Protein AF-A0A485BHZ1-F1 (afdb_monomer_lite)

Structure (mmCIF, N/CA/C/O backbone):
data_AF-A0A485BHZ1-F1
#
_entry.id   AF-A0A485BHZ1-F1
#
loop_
_atom_site.group_PDB
_atom_site.id
_atom_site.type_symbol
_atom_site.label_atom_id
_atom_site.label_alt_id
_atom_site.label_comp_id
_atom_site.label_asym_id
_atom_site.label_entity_id
_atom_site.label_seq_id
_atom_site.pdbx_PDB_ins_code
_atom_site.Cartn_x
_atom_site.Cartn_y
_atom_site.Cartn_z
_atom_site.occupancy
_atom_site.B_iso_or_equiv
_atom_site.auth_seq_id
_atom_site.auth_comp_id
_atom_site.auth_asym_id
_atom_site.auth_atom_id
_atom_site.pdbx_PDB_model_num
ATOM 1 N N . MET A 1 1 ? 16.372 3.987 -5.945 1.00 48.44 1 MET A N 1
ATOM 2 C CA . MET A 1 1 ? 16.501 2.538 -5.656 1.00 48.44 1 MET A CA 1
ATOM 3 C C . MET A 1 1 ? 15.480 2.039 -4.610 1.00 48.44 1 MET A C 1
ATOM 5 O O . MET A 1 1 ? 15.841 1.221 -3.777 1.00 48.44 1 MET A O 1
ATOM 9 N N . ALA A 1 2 ? 14.220 2.505 -4.603 1.00 48.28 2 ALA A N 1
ATOM 10 C CA . ALA A 1 2 ? 13.218 2.074 -3.603 1.00 48.28 2 ALA A CA 1
ATOM 11 C C . ALA A 1 2 ? 12.149 1.132 -4.188 1.00 48.28 2 ALA A C 1
ATOM 13 O O . ALA A 1 2 ? 11.785 0.158 -3.540 1.00 48.28 2 ALA A O 1
ATOM 14 N N . TYR A 1 3 ? 11.729 1.351 -5.440 1.00 51.12 3 TYR A N 1
ATOM 15 C CA . TYR A 1 3 ? 10.762 0.485 -6.126 1.00 51.12 3 TYR A CA 1
ATOM 16 C C . TYR A 1 3 ? 11.258 -0.962 -6.259 1.00 51.12 3 TYR A C 1
ATOM 18 O O . TYR A 1 3 ? 10.544 -1.879 -5.884 1.00 51.12 3 TYR A O 1
ATOM 26 N N . LEU A 1 4 ? 12.519 -1.166 -6.660 1.00 53.94 4 LEU A N 1
ATOM 27 C CA . LEU A 1 4 ? 13.121 -2.501 -6.793 1.00 53.94 4 LEU A CA 1
ATOM 28 C C . LEU A 1 4 ? 13.197 -3.299 -5.480 1.00 53.94 4 LEU A C 1
ATOM 30 O O . LEU A 1 4 ? 13.185 -4.518 -5.541 1.00 53.94 4 LEU A O 1
ATOM 34 N N . ARG A 1 5 ? 13.244 -2.653 -4.304 1.00 53.06 5 ARG A N 1
ATOM 35 C CA . ARG A 1 5 ? 13.330 -3.378 -3.021 1.00 53.06 5 ARG A CA 1
ATOM 36 C C . ARG A 1 5 ? 11.993 -3.967 -2.577 1.00 53.06 5 ARG A C 1
ATOM 38 O O . ARG A 1 5 ? 11.978 -5.091 -2.088 1.00 53.06 5 ARG A O 1
ATOM 45 N N . VAL A 1 6 ? 10.884 -3.259 -2.804 1.00 53.16 6 VAL A N 1
ATOM 46 C CA . VAL A 1 6 ? 9.547 -3.833 -2.558 1.00 53.16 6 VAL A CA 1
ATOM 47 C C . VAL A 1 6 ? 9.213 -4.910 -3.589 1.00 53.16 6 VAL A C 1
ATOM 49 O O . VAL A 1 6 ? 8.536 -5.876 -3.260 1.00 53.16 6 VAL A O 1
ATOM 52 N N . LEU A 1 7 ? 9.754 -4.814 -4.812 1.00 56.50 7 LEU A N 1
ATOM 53 C CA . LEU A 1 7 ? 9.666 -5.911 -5.783 1.00 56.50 7 LEU A CA 1
ATOM 54 C C . LEU A 1 7 ? 10.370 -7.189 -5.285 1.00 56.50 7 LEU A C 1
ATOM 56 O O . LEU A 1 7 ? 9.938 -8.275 -5.644 1.00 56.50 7 LEU A O 1
ATOM 60 N N . THR A 1 8 ? 11.414 -7.078 -4.452 1.00 57.91 8 THR A N 1
ATOM 61 C CA . THR A 1 8 ? 12.193 -8.234 -3.967 1.00 57.91 8 THR A CA 1
ATOM 62 C C . THR A 1 8 ? 11.773 -8.782 -2.600 1.00 57.91 8 THR A C 1
ATOM 64 O O . THR A 1 8 ? 12.087 -9.932 -2.314 1.00 57.91 8 THR A O 1
ATOM 67 N N . ASN A 1 9 ? 11.110 -7.992 -1.744 1.00 68.94 9 ASN A N 1
ATOM 68 C CA . ASN A 1 9 ? 10.617 -8.457 -0.443 1.00 68.94 9 ASN A CA 1
ATOM 69 C C . ASN A 1 9 ? 9.253 -7.818 -0.095 1.00 68.94 9 ASN A C 1
ATOM 71 O O . ASN A 1 9 ? 9.226 -6.726 0.480 1.00 68.94 9 ASN A O 1
ATOM 75 N N . PRO A 1 10 ? 8.125 -8.467 -0.439 1.00 67.50 10 PRO A N 1
ATOM 76 C CA . PRO A 1 10 ? 6.782 -7.969 -0.132 1.00 67.50 10 PRO A CA 1
ATOM 77 C C . PRO A 1 10 ? 6.451 -7.948 1.371 1.00 67.50 10 PRO A C 1
ATOM 79 O O . PRO A 1 10 ? 5.468 -7.315 1.753 1.00 67.50 10 PRO A O 1
ATOM 82 N N . ASP A 1 11 ? 7.277 -8.573 2.218 1.00 74.19 11 ASP A N 1
ATOM 83 C CA . ASP A 1 11 ? 7.118 -8.572 3.678 1.00 74.19 11 ASP A CA 1
ATOM 84 C C . ASP A 1 11 ? 7.866 -7.424 4.379 1.00 74.19 11 ASP A C 1
ATOM 86 O O . ASP A 1 11 ? 7.787 -7.274 5.597 1.00 74.19 11 ASP A O 1
ATOM 90 N N . ASP A 1 12 ? 8.584 -6.577 3.630 1.00 80.75 12 ASP A N 1
ATOM 91 C CA . ASP A 1 12 ? 9.245 -5.391 4.181 1.00 80.75 12 ASP A CA 1
ATOM 92 C C . ASP A 1 12 ? 8.284 -4.191 4.253 1.00 80.75 12 ASP A C 1
ATOM 94 O O . ASP A 1 12 ? 8.223 -3.334 3.360 1.00 80.75 12 ASP A O 1
ATOM 98 N N . ASP A 1 13 ? 7.569 -4.094 5.373 1.00 83.12 13 ASP A N 1
ATOM 99 C CA . ASP A 1 13 ? 6.661 -2.983 5.675 1.00 83.12 13 ASP A CA 1
ATOM 100 C C . ASP A 1 13 ? 7.362 -1.611 5.638 1.00 83.12 13 ASP A C 1
ATOM 102 O O . ASP A 1 13 ? 6.769 -0.607 5.232 1.00 83.12 13 ASP A O 1
ATOM 106 N N . SER A 1 14 ? 8.648 -1.542 6.000 1.00 82.25 14 SER A N 1
ATOM 107 C CA . SER A 1 14 ? 9.413 -0.288 5.997 1.00 82.25 14 SER A CA 1
ATOM 108 C C . SER A 1 14 ? 9.674 0.217 4.576 1.00 82.25 14 SER A C 1
ATOM 110 O O . SER A 1 14 ? 9.631 1.424 4.306 1.00 82.25 14 SER A O 1
ATOM 112 N N . ALA A 1 15 ? 9.911 -0.706 3.644 1.00 81.94 15 ALA A N 1
ATOM 113 C CA . ALA A 1 15 ? 10.052 -0.395 2.234 1.00 81.94 15 ALA A CA 1
ATOM 114 C C . ALA A 1 15 ? 8.696 -0.014 1.624 1.00 81.94 15 ALA A C 1
ATOM 116 O O . ALA A 1 15 ? 8.630 0.974 0.884 1.00 81.94 15 ALA A O 1
ATOM 117 N N . PHE A 1 16 ? 7.617 -0.713 1.997 1.00 85.31 16 PHE A N 1
ATOM 118 C CA . PHE A 1 16 ? 6.254 -0.389 1.570 1.00 85.31 16 PHE A CA 1
ATOM 119 C C . PHE A 1 16 ? 5.8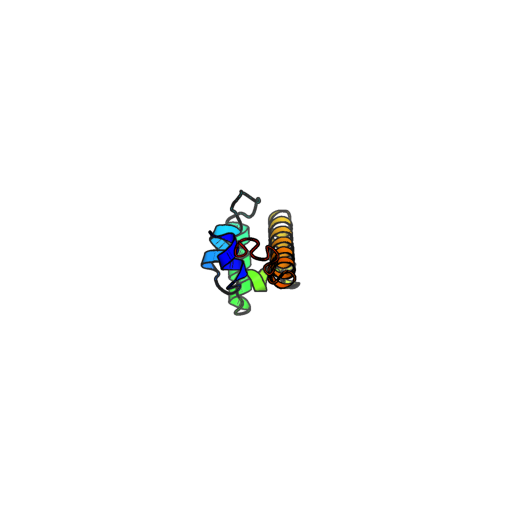55 1.043 1.961 1.00 85.31 16 PHE A C 1
ATOM 121 O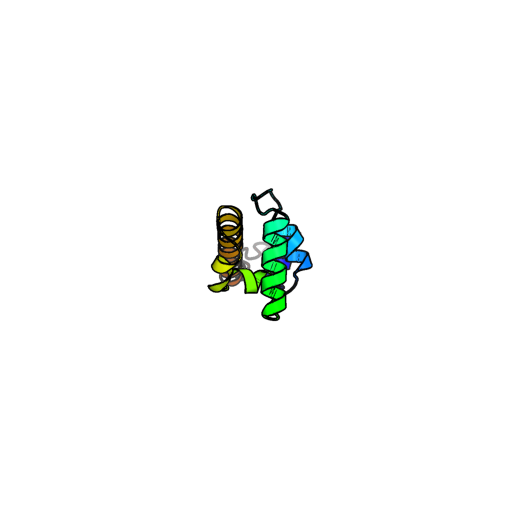 O . PHE A 1 16 ? 5.471 1.837 1.098 1.00 85.31 16 PHE A O 1
ATOM 128 N N . LEU A 1 17 ? 6.054 1.427 3.228 1.00 84.75 17 LEU A N 1
ATOM 129 C CA . LEU A 1 17 ? 5.738 2.770 3.735 1.00 84.75 17 LEU A CA 1
ATOM 130 C C . LEU A 1 17 ? 6.509 3.894 3.022 1.00 84.75 17 LEU A C 1
ATOM 132 O O . LEU A 1 17 ? 6.005 5.011 2.901 1.00 84.75 17 LEU A O 1
ATOM 136 N N . ARG A 1 18 ? 7.714 3.618 2.510 1.00 83.62 18 ARG A N 1
ATOM 137 C CA . ARG A 1 18 ? 8.498 4.604 1.745 1.00 83.62 18 ARG A CA 1
ATOM 138 C C . ARG A 1 18 ? 7.955 4.831 0.337 1.00 83.62 18 ARG A C 1
ATOM 140 O O . ARG A 1 18 ? 8.004 5.959 -0.159 1.00 83.62 18 ARG A O 1
ATOM 147 N N . ILE A 1 19 ? 7.476 3.779 -0.326 1.00 83.62 19 ILE A N 1
ATOM 148 C CA . ILE A 1 19 ? 7.045 3.867 -1.728 1.00 83.62 19 ILE A CA 1
ATOM 149 C C . ILE A 1 19 ? 5.568 4.225 -1.882 1.00 83.62 19 ILE A C 1
ATOM 151 O O . ILE A 1 19 ? 5.210 4.885 -2.858 1.00 83.62 19 ILE A O 1
ATOM 155 N N . VAL A 1 20 ? 4.725 3.841 -0.917 1.00 83.88 20 VAL A N 1
ATOM 156 C CA . VAL A 1 20 ? 3.263 3.958 -1.014 1.00 83.88 20 VAL A CA 1
ATOM 157 C C . VAL A 1 20 ? 2.815 5.398 -1.270 1.00 83.88 20 VAL A C 1
ATOM 159 O O . VAL A 1 20 ? 1.952 5.636 -2.110 1.00 83.88 20 VAL A O 1
ATOM 162 N N . ASN A 1 21 ? 3.480 6.385 -0.665 1.00 81.50 21 ASN A N 1
ATOM 163 C CA . ASN A 1 21 ? 3.139 7.801 -0.830 1.00 81.50 21 ASN A CA 1
ATOM 164 C C . ASN A 1 21 ? 4.177 8.620 -1.622 1.00 81.50 21 ASN A C 1
ATOM 166 O O . ASN A 1 21 ? 4.188 9.849 -1.538 1.00 81.50 21 ASN A O 1
ATOM 170 N N . THR A 1 22 ? 5.055 7.961 -2.385 1.00 78.81 22 THR A N 1
ATOM 171 C CA . THR A 1 22 ? 6.081 8.644 -3.190 1.00 78.81 22 THR A CA 1
ATOM 172 C C . THR A 1 22 ? 5.963 8.241 -4.661 1.00 78.81 22 THR A C 1
ATOM 174 O O . THR A 1 22 ? 6.278 7.091 -4.967 1.00 78.81 22 THR A O 1
ATOM 177 N N . PRO A 1 23 ? 5.555 9.127 -5.596 1.00 75.25 23 PRO A N 1
ATOM 178 C CA . PRO A 1 23 ? 4.996 10.473 -5.392 1.00 75.25 23 PRO A CA 1
ATOM 179 C C . PRO A 1 23 ? 3.674 10.470 -4.603 1.00 75.25 23 PRO A C 1
ATOM 181 O O . PRO A 1 23 ? 3.089 9.414 -4.382 1.00 75.25 23 PRO A O 1
ATOM 184 N N . LYS A 1 24 ? 3.221 11.656 -4.172 1.00 78.62 24 LYS A N 1
ATOM 185 C CA . LYS A 1 24 ? 2.034 11.844 -3.318 1.00 78.62 24 LYS A CA 1
ATOM 186 C C . LYS A 1 24 ? 0.798 11.211 -3.978 1.00 78.62 24 LYS A C 1
ATOM 188 O O . LYS A 1 24 ? 0.431 11.619 -5.076 1.00 78.62 24 LYS A O 1
ATOM 193 N N . ARG A 1 25 ? 0.166 10.232 -3.321 1.00 79.38 25 ARG A N 1
ATOM 194 C CA . ARG A 1 25 ? -0.941 9.417 -3.883 1.00 79.38 25 ARG A CA 1
ATOM 195 C C . ARG A 1 25 ? -2.265 9.558 -3.131 1.00 79.38 25 ARG A C 1
ATOM 197 O O . ARG A 1 25 ? -3.105 8.681 -3.202 1.00 79.38 25 ARG A O 1
ATOM 204 N N . GLU A 1 26 ? -2.437 10.626 -2.353 1.00 84.62 26 GLU A N 1
ATOM 205 C CA . GLU A 1 26 ? -3.588 10.792 -1.442 1.00 84.62 26 GLU A CA 1
ATOM 206 C C . GLU A 1 26 ? -3.739 9.667 -0.389 1.00 84.62 26 GLU A C 1
ATOM 208 O O . GLU A 1 26 ? -4.725 9.622 0.344 1.00 84.62 26 GLU A O 1
ATOM 213 N N . ILE A 1 27 ? -2.726 8.805 -0.230 1.00 86.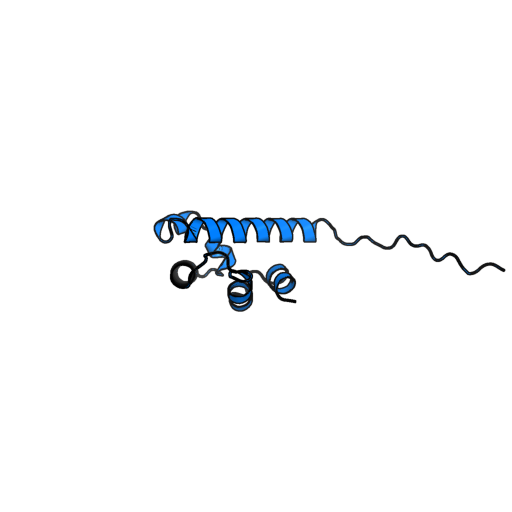19 27 ILE A N 1
ATOM 214 C CA . ILE A 1 27 ? -2.667 7.781 0.818 1.00 86.19 27 ILE A CA 1
ATOM 215 C C . ILE A 1 27 ? -2.179 8.458 2.101 1.00 86.19 27 ILE A C 1
ATOM 217 O O . ILE A 1 27 ? -0.981 8.621 2.343 1.00 86.19 27 ILE A O 1
ATOM 221 N N . GLY A 1 28 ? -3.138 8.948 2.884 1.00 87.56 28 GLY A N 1
ATOM 222 C CA . GLY A 1 28 ? -2.879 9.698 4.109 1.00 87.56 28 GLY A CA 1
ATOM 223 C C . GLY A 1 28 ? -2.455 8.825 5.300 1.00 87.56 28 GLY A C 1
ATOM 224 O O . GLY A 1 28 ? -2.653 7.608 5.290 1.00 87.56 28 GLY A O 1
ATOM 225 N N . PRO A 1 29 ? -1.949 9.444 6.382 1.00 86.56 29 PRO A N 1
ATOM 226 C CA . PRO A 1 29 ? -1.532 8.732 7.593 1.00 86.56 29 PRO A CA 1
ATOM 227 C C . PRO A 1 29 ? -2.669 7.914 8.222 1.00 86.56 29 PRO A C 1
ATOM 229 O O . PRO A 1 29 ? -2.445 6.785 8.639 1.00 86.56 29 PRO A O 1
ATOM 232 N N . ALA A 1 30 ? -3.907 8.420 8.193 1.00 89.06 30 ALA A N 1
ATOM 233 C CA . ALA A 1 30 ? -5.079 7.687 8.681 1.00 89.06 30 ALA A CA 1
ATOM 234 C C . ALA A 1 30 ? -5.376 6.409 7.871 1.00 89.06 30 ALA A C 1
ATOM 236 O O . ALA A 1 30 ? -5.866 5.426 8.416 1.00 89.06 30 ALA A O 1
ATOM 237 N N . THR A 1 31 ? -5.073 6.410 6.567 1.00 91.00 31 THR A N 1
ATOM 238 C CA . THR A 1 31 ? -5.221 5.221 5.713 1.00 91.00 31 THR A CA 1
ATOM 239 C C . THR A 1 31 ? -4.181 4.165 6.072 1.00 91.00 31 THR A C 1
ATOM 241 O O . THR A 1 31 ? -4.524 3.000 6.254 1.00 91.00 31 THR A O 1
ATOM 244 N N . LEU A 1 32 ? -2.923 4.586 6.236 1.00 90.38 32 LEU A N 1
ATOM 245 C CA . LEU A 1 32 ? -1.826 3.696 6.618 1.00 90.38 32 LEU A CA 1
ATOM 246 C C . LEU A 1 32 ? -2.009 3.123 8.024 1.00 90.38 32 LEU A C 1
ATOM 248 O O . LEU A 1 32 ? -1.740 1.946 8.231 1.00 90.38 32 LEU A O 1
ATOM 252 N N . GLN A 1 33 ? -2.513 3.921 8.967 1.00 91.50 33 GLN A N 1
ATOM 253 C CA . GLN A 1 33 ? -2.809 3.455 10.318 1.00 91.50 33 GLN A CA 1
ATOM 254 C C . GLN A 1 33 ? -3.854 2.332 10.306 1.00 91.50 33 GLN A C 1
ATOM 256 O O . GLN A 1 33 ? -3.601 1.257 10.841 1.00 91.50 33 GLN A O 1
ATOM 261 N N . LYS A 1 34 ? -4.992 2.547 9.635 1.00 91.25 34 LYS A N 1
ATOM 262 C CA . LYS A 1 34 ? -6.056 1.536 9.518 1.00 91.25 34 LYS A CA 1
ATOM 263 C C . LYS A 1 34 ? -5.581 0.259 8.828 1.00 91.25 34 LYS A C 1
ATOM 265 O O . LYS A 1 34 ? -5.938 -0.838 9.247 1.00 91.25 34 LYS A O 1
ATOM 270 N N . LEU A 1 35 ? -4.769 0.396 7.777 1.00 91.56 35 LEU A N 1
ATOM 271 C CA . LEU A 1 35 ? -4.142 -0.746 7.115 1.00 91.56 35 LEU A CA 1
ATOM 272 C C . LEU A 1 35 ? -3.214 -1.505 8.073 1.00 91.56 35 LEU A C 1
ATOM 274 O O . LEU A 1 35 ? -3.254 -2.730 8.101 1.00 91.56 35 LEU A O 1
ATOM 278 N N . GLY A 1 36 ? -2.414 -0.792 8.868 1.00 91.75 36 GLY A N 1
ATOM 279 C CA . GLY A 1 36 ? -1.532 -1.382 9.875 1.00 91.75 36 GLY A CA 1
ATOM 280 C C . GLY A 1 36 ? -2.291 -2.156 10.947 1.00 91.75 36 GLY A C 1
ATOM 281 O O . GLY A 1 36 ? -1.970 -3.309 11.211 1.00 91.75 36 GLY A O 1
ATOM 282 N N . GLU A 1 37 ? -3.351 -1.573 11.505 1.00 92.62 37 GLU A N 1
ATOM 283 C CA . GLU A 1 37 ? -4.219 -2.241 12.486 1.00 92.62 37 GLU A CA 1
ATOM 284 C C . GLU A 1 37 ? -4.841 -3.526 11.906 1.00 92.62 37 GLU A C 1
ATOM 286 O O . GLU A 1 37 ? -4.864 -4.581 12.552 1.00 92.62 37 GLU A O 1
ATOM 291 N N . TRP A 1 38 ? -5.284 -3.468 10.647 1.00 92.88 38 TRP A N 1
ATOM 292 C CA . TRP A 1 38 ? -5.829 -4.619 9.929 1.00 92.88 38 TRP A CA 1
ATOM 293 C C . TRP A 1 38 ? -4.787 -5.719 9.686 1.00 92.88 38 TRP A C 1
ATOM 295 O O . TRP A 1 38 ? -5.069 -6.903 9.897 1.00 92.88 38 TRP A O 1
ATOM 305 N N . ALA A 1 39 ? -3.585 -5.320 9.268 1.00 91.81 39 ALA A N 1
ATOM 306 C CA . ALA A 1 39 ? -2.449 -6.195 9.009 1.00 91.81 39 ALA A CA 1
ATOM 307 C C . ALA A 1 39 ? -1.993 -6.915 10.287 1.00 91.81 39 ALA A C 1
ATOM 309 O O . ALA A 1 39 ? -1.857 -8.139 10.289 1.00 91.81 39 ALA A O 1
ATOM 310 N N . MET A 1 40 ? -1.881 -6.181 11.400 1.00 91.06 40 MET A N 1
ATOM 311 C CA . MET A 1 40 ? -1.543 -6.728 12.718 1.00 91.06 40 MET A CA 1
ATOM 312 C C . MET A 1 40 ? -2.573 -7.752 13.194 1.00 91.06 40 MET A C 1
ATOM 314 O O . MET A 1 40 ? -2.203 -8.840 13.627 1.00 91.06 40 MET A O 1
ATOM 318 N N . THR A 1 41 ? -3.868 -7.447 13.057 1.00 91.00 41 THR A N 1
ATOM 319 C CA . THR A 1 41 ? -4.955 -8.351 13.481 1.00 91.00 41 THR A CA 1
ATOM 320 C C . THR A 1 41 ? -4.912 -9.695 12.746 1.00 91.00 41 THR A C 1
ATOM 322 O O . THR A 1 41 ? -5.332 -10.717 13.282 1.00 91.00 41 THR A O 1
ATOM 325 N N . ARG A 1 42 ? -4.395 -9.710 11.512 1.00 88.50 42 ARG A N 1
ATOM 326 C CA . ARG A 1 42 ? -4.276 -10.917 10.679 1.00 88.50 42 ARG A CA 1
ATOM 327 C C . ARG A 1 42 ? -2.873 -11.499 10.620 1.00 88.50 42 ARG A C 1
ATOM 329 O O . ARG A 1 42 ? -2.687 -12.496 9.927 1.00 88.50 42 ARG A O 1
ATOM 336 N N . ASN A 1 43 ? -1.918 -10.897 11.326 1.00 89.81 43 ASN A N 1
ATOM 337 C CA . ASN A 1 43 ? -0.507 -11.259 11.286 1.00 89.81 43 ASN A CA 1
ATOM 338 C C . ASN A 1 43 ? 0.041 -11.339 9.843 1.00 89.81 43 ASN A C 1
ATOM 340 O O . ASN A 1 43 ? 0.651 -12.331 9.446 1.00 89.81 43 ASN A O 1
ATOM 344 N N . LYS A 1 44 ? -0.246 -10.306 9.040 1.00 89.62 44 LYS A N 1
ATOM 345 C CA . LYS A 1 44 ? 0.163 -10.169 7.632 1.00 89.62 44 LYS A CA 1
ATOM 346 C C . LYS A 1 44 ? 0.996 -8.903 7.437 1.00 89.62 44 LYS A C 1
ATOM 348 O O . LYS A 1 44 ? 0.839 -7.951 8.194 1.00 89.62 44 LYS A O 1
ATOM 353 N N . SER A 1 45 ? 1.809 -8.868 6.383 1.00 88.94 45 SER A N 1
ATOM 354 C CA . SER A 1 45 ? 2.473 -7.645 5.913 1.00 88.94 45 SER A CA 1
ATOM 355 C C . SER A 1 45 ? 1.465 -6.628 5.368 1.00 88.94 45 SER A C 1
ATOM 357 O O . SER A 1 45 ? 0.382 -7.001 4.903 1.00 88.94 45 SER A O 1
ATOM 359 N N . LEU A 1 46 ? 1.813 -5.337 5.388 1.00 89.94 46 LEU A N 1
ATOM 360 C CA . LEU A 1 46 ? 0.957 -4.243 4.905 1.00 89.94 46 LEU A CA 1
ATOM 361 C C . LEU A 1 46 ? 0.543 -4.443 3.443 1.00 89.94 46 LEU A C 1
ATOM 363 O O . LEU A 1 46 ? -0.606 -4.190 3.075 1.00 89.94 46 LEU A O 1
ATOM 367 N N . PHE A 1 47 ? 1.470 -4.927 2.613 1.00 88.44 47 PHE A N 1
ATOM 368 C CA . PHE A 1 47 ? 1.200 -5.223 1.211 1.00 88.44 47 PHE A CA 1
ATOM 369 C C . PHE A 1 47 ? 0.172 -6.348 1.070 1.00 88.44 47 PHE A C 1
ATOM 371 O O . PHE A 1 47 ? -0.839 -6.170 0.396 1.00 88.44 47 PHE A O 1
ATOM 378 N N . THR A 1 48 ? 0.364 -7.472 1.761 1.00 87.81 48 THR A N 1
ATOM 379 C CA . THR A 1 48 ? -0.573 -8.605 1.716 1.00 87.81 48 THR A CA 1
ATOM 380 C C . THR A 1 48 ? -1.946 -8.217 2.263 1.00 87.81 48 THR A C 1
ATOM 382 O O . THR A 1 48 ? -2.973 -8.526 1.663 1.00 87.81 48 THR A O 1
ATOM 385 N N . ALA A 1 49 ? -1.971 -7.475 3.370 1.00 90.94 49 ALA A N 1
ATOM 386 C CA . ALA A 1 49 ? -3.189 -6.966 3.988 1.00 90.94 49 ALA A CA 1
ATOM 387 C C . ALA A 1 49 ? -3.987 -6.034 3.060 1.00 90.94 49 ALA A C 1
ATOM 389 O O . ALA A 1 49 ? -5.210 -5.970 3.173 1.00 90.94 49 ALA A O 1
ATOM 390 N N . SER A 1 50 ? -3.325 -5.348 2.120 1.00 90.31 50 SER A N 1
ATOM 391 C CA . SER A 1 50 ? -3.991 -4.461 1.157 1.00 90.31 50 SER A CA 1
ATOM 392 C C . SER A 1 50 ? -4.899 -5.188 0.155 1.00 90.31 50 SER A C 1
ATOM 394 O O . SER A 1 50 ? -5.812 -4.569 -0.391 1.00 90.31 50 SER A O 1
ATOM 396 N N . PHE A 1 51 ? -4.687 -6.492 -0.059 1.00 89.50 51 PHE A N 1
ATOM 397 C CA . PHE A 1 51 ? -5.505 -7.333 -0.944 1.00 89.50 51 PHE A CA 1
ATOM 398 C C . PHE A 1 51 ? -6.632 -8.069 -0.210 1.00 89.50 51 PHE A C 1
ATOM 400 O O . PHE A 1 51 ? -7.432 -8.766 -0.838 1.00 89.50 51 PHE A O 1
ATOM 407 N N . ASP A 1 52 ? -6.718 -7.942 1.116 1.00 91.31 52 ASP A N 1
ATOM 408 C CA . ASP A 1 52 ? -7.748 -8.631 1.882 1.00 91.31 52 ASP A CA 1
ATOM 409 C C . ASP A 1 52 ? -9.128 -8.024 1.597 1.00 91.31 52 ASP A C 1
ATOM 411 O O . ASP A 1 52 ? -9.377 -6.851 1.872 1.00 91.31 52 ASP A O 1
ATOM 415 N N . MET A 1 53 ? -10.071 -8.853 1.133 1.00 84.38 53 MET A N 1
ATOM 416 C CA . MET A 1 53 ? -11.443 -8.421 0.813 1.00 84.38 53 MET A CA 1
ATOM 417 C C . MET A 1 53 ? -12.150 -7.703 1.972 1.00 84.38 53 MET A C 1
ATOM 419 O O . MET A 1 53 ? -12.980 -6.832 1.740 1.00 84.38 53 MET A O 1
ATOM 423 N N . GLY A 1 54 ? -11.825 -8.044 3.223 1.00 86.19 54 GLY A N 1
ATOM 424 C CA . GLY A 1 54 ? -12.440 -7.411 4.389 1.00 86.19 54 GLY A CA 1
ATOM 425 C C . GLY A 1 54 ? -11.900 -6.016 4.721 1.00 86.19 54 GLY A C 1
ATOM 426 O O . GLY A 1 54 ? -12.507 -5.341 5.546 1.00 86.19 54 GLY A O 1
ATOM 427 N N . LEU A 1 55 ? -10.797 -5.570 4.105 1.00 87.50 55 LEU A N 1
ATOM 428 C CA . LEU A 1 55 ? -10.190 -4.267 4.399 1.00 87.50 55 LEU A CA 1
ATOM 429 C C . LEU A 1 55 ? -11.166 -3.113 4.126 1.00 87.50 55 LEU A C 1
ATOM 431 O O . LEU A 1 55 ? -11.150 -2.111 4.844 1.00 87.50 55 LEU A O 1
ATOM 435 N N . ASN A 1 56 ? -12.059 -3.282 3.144 1.00 87.94 56 ASN A N 1
ATOM 436 C CA . ASN A 1 56 ? -13.081 -2.293 2.804 1.00 87.94 56 ASN A CA 1
ATOM 437 C C . ASN A 1 56 ? -14.079 -2.017 3.948 1.00 87.94 56 ASN A C 1
ATOM 439 O O . ASN A 1 56 ? -14.767 -1.003 3.922 1.00 87.94 56 ASN A O 1
ATOM 443 N N . GLN A 1 57 ? -14.154 -2.884 4.964 1.00 87.00 57 GLN A N 1
ATOM 444 C CA . GLN A 1 57 ? -15.016 -2.682 6.131 1.00 87.00 57 GLN A CA 1
ATOM 445 C C . GLN A 1 57 ? -14.415 -1.660 7.103 1.00 87.00 57 GLN A C 1
ATOM 447 O O . GLN A 1 57 ? -15.137 -1.013 7.857 1.00 87.00 57 GLN A O 1
ATOM 452 N N . THR A 1 58 ? -13.090 -1.496 7.089 1.00 86.06 58 THR A N 1
ATOM 453 C CA . THR A 1 58 ? -12.355 -0.591 7.987 1.00 86.06 58 THR A CA 1
ATOM 454 C C . THR A 1 58 ? -11.892 0.675 7.260 1.00 86.06 58 THR A C 1
ATOM 456 O O . THR A 1 58 ? -11.889 1.779 7.826 1.00 86.06 58 THR A O 1
ATOM 459 N N . LEU A 1 59 ? -11.509 0.529 5.992 1.00 88.31 59 LEU A N 1
ATOM 460 C CA . LEU A 1 59 ? -10.980 1.584 5.143 1.00 88.31 59 LEU A CA 1
ATOM 461 C C . LEU A 1 59 ? -11.879 1.772 3.916 1.00 88.31 59 LEU A C 1
ATOM 463 O O . LEU A 1 59 ? -12.005 0.872 3.097 1.00 88.31 59 LEU A O 1
ATOM 467 N N . THR A 1 60 ? -12.468 2.959 3.768 1.00 88.12 60 THR A N 1
ATOM 468 C CA . THR A 1 60 ? -13.389 3.293 2.671 1.00 88.12 60 THR A CA 1
ATOM 469 C C . THR A 1 60 ? -13.039 4.632 2.018 1.00 88.12 60 THR A C 1
ATOM 471 O O . THR A 1 60 ? -12.303 5.450 2.579 1.00 88.12 60 THR A O 1
ATOM 474 N N . GLY A 1 61 ? -13.585 4.864 0.821 1.00 88.62 61 GLY A N 1
ATOM 475 C CA . GLY A 1 61 ? -13.446 6.115 0.073 1.00 88.62 61 GLY A CA 1
ATOM 476 C C . GLY A 1 61 ? -12.080 6.282 -0.593 1.00 88.62 61 GLY A C 1
ATOM 477 O O . GLY A 1 61 ? -11.365 5.315 -0.832 1.00 88.62 61 GLY A O 1
ATOM 478 N N . ARG A 1 62 ? -11.683 7.536 -0.847 1.00 88.12 62 ARG A N 1
ATOM 479 C CA . ARG A 1 62 ? -10.503 7.865 -1.671 1.00 88.12 62 ARG A CA 1
ATOM 480 C C . ARG A 1 62 ? -9.196 7.219 -1.203 1.00 88.12 62 ARG A C 1
ATOM 482 O O . ARG A 1 62 ? -8.369 6.854 -2.029 1.00 88.12 62 ARG A O 1
ATOM 489 N N . GLY A 1 63 ? -9.008 7.066 0.110 1.00 88.19 63 GLY A N 1
ATOM 490 C CA . GLY A 1 63 ? -7.818 6.413 0.663 1.00 88.19 63 GLY A CA 1
ATOM 491 C C . GLY A 1 63 ? -7.759 4.916 0.349 1.00 88.19 63 GLY A C 1
ATOM 492 O O . GLY A 1 63 ? -6.680 4.399 0.069 1.00 88.19 63 GLY A O 1
ATOM 493 N N . TYR A 1 64 ? -8.913 4.239 0.348 1.00 90.31 64 TYR A N 1
ATOM 494 C CA . TYR A 1 64 ? -9.029 2.842 -0.075 1.00 90.31 64 TYR A CA 1
ATOM 495 C C . TYR A 1 64 ? -8.728 2.706 -1.568 1.00 90.31 64 TYR A C 1
ATOM 497 O O . TYR A 1 64 ? -7.836 1.949 -1.939 1.00 90.31 64 TYR A O 1
ATOM 505 N N . ASP A 1 65 ? -9.391 3.509 -2.405 1.00 91.06 65 ASP A N 1
ATOM 506 C CA . ASP A 1 65 ? -9.234 3.445 -3.862 1.00 91.06 65 ASP A CA 1
ATOM 507 C C . ASP A 1 65 ? -7.782 3.708 -4.289 1.00 91.06 65 ASP A C 1
ATOM 509 O O . ASP A 1 65 ? -7.223 2.987 -5.118 1.00 91.06 65 ASP A O 1
ATOM 513 N N . ALA A 1 66 ? -7.135 4.705 -3.676 1.00 90.19 66 ALA A N 1
ATOM 514 C CA . ALA A 1 66 ? -5.734 5.019 -3.928 1.00 90.19 66 ALA A CA 1
ATOM 515 C C . ALA A 1 66 ? -4.789 3.888 -3.493 1.00 90.19 66 ALA A C 1
ATOM 517 O O . ALA A 1 66 ? -3.847 3.561 -4.220 1.00 90.19 66 ALA A O 1
ATOM 518 N N . LEU A 1 67 ? -5.035 3.286 -2.323 1.00 90.88 67 LEU A N 1
ATOM 519 C CA . LEU A 1 67 ? -4.240 2.173 -1.810 1.00 90.88 67 LEU A CA 1
ATOM 520 C C . LEU A 1 67 ? -4.360 0.946 -2.717 1.00 90.88 67 LEU A C 1
ATOM 522 O O . LEU A 1 67 ? -3.337 0.425 -3.156 1.00 90.88 67 LEU A O 1
ATOM 526 N N . THR A 1 68 ? -5.585 0.517 -3.023 1.00 89.81 68 THR A N 1
ATOM 527 C CA . THR A 1 68 ? -5.849 -0.657 -3.864 1.00 89.81 68 THR A CA 1
ATOM 528 C C . THR A 1 68 ? -5.349 -0.446 -5.289 1.00 89.81 68 THR A C 1
ATOM 530 O O . THR A 1 68 ? -4.729 -1.339 -5.862 1.00 89.81 68 THR A O 1
ATOM 533 N N . GLY A 1 69 ? -5.537 0.749 -5.858 1.00 89.81 69 GLY A N 1
ATOM 534 C CA . GLY A 1 69 ? -4.991 1.085 -7.173 1.00 89.81 69 GLY A CA 1
ATOM 535 C C . GLY A 1 69 ? -3.463 1.009 -7.204 1.00 89.81 69 GLY A C 1
ATOM 536 O O . GLY A 1 69 ? -2.883 0.445 -8.133 1.00 89.81 69 GLY A O 1
ATOM 537 N N . PHE A 1 70 ? -2.797 1.524 -6.166 1.00 88.94 70 PHE A N 1
ATOM 538 C CA . PHE A 1 70 ? -1.343 1.450 -6.046 1.00 88.94 70 PHE A CA 1
ATOM 539 C C . PHE A 1 70 ? -0.835 0.011 -5.891 1.00 88.94 70 PHE A C 1
ATOM 541 O O . PHE A 1 70 ? 0.120 -0.371 -6.570 1.00 88.94 70 PHE A O 1
ATOM 548 N N . THR A 1 71 ? -1.444 -0.789 -5.014 1.00 88.62 71 THR A N 1
ATOM 549 C CA . THR A 1 71 ? -0.982 -2.157 -4.732 1.00 88.62 71 THR A CA 1
ATOM 550 C C . THR A 1 71 ? -1.236 -3.086 -5.913 1.00 88.62 71 THR A C 1
ATOM 552 O O . THR A 1 71 ? -0.362 -3.885 -6.248 1.00 88.62 71 THR A O 1
ATOM 555 N N . GLN A 1 72 ? -2.355 -2.912 -6.621 1.00 88.81 72 GLN A N 1
ATOM 556 C CA . GLN A 1 72 ? -2.640 -3.623 -7.865 1.00 88.81 72 GLN A CA 1
ATOM 557 C C . GLN A 1 72 ? -1.613 -3.293 -8.956 1.00 88.81 72 GLN A C 1
ATOM 559 O O . GLN A 1 72 ? -1.019 -4.203 -9.534 1.00 88.81 72 GLN A O 1
ATOM 564 N N . TRP A 1 73 ? -1.345 -2.004 -9.187 1.00 88.12 73 TRP A N 1
ATOM 565 C CA . TRP A 1 73 ? -0.323 -1.560 -10.140 1.00 88.12 73 TRP A CA 1
ATOM 566 C C . TRP A 1 73 ? 1.066 -2.116 -9.799 1.00 88.12 73 TRP A C 1
ATOM 568 O O . TRP A 1 73 ? 1.798 -2.567 -10.681 1.00 88.12 73 TRP A O 1
ATOM 578 N N . LEU A 1 74 ? 1.428 -2.127 -8.515 1.00 84.56 74 LEU A N 1
ATOM 579 C CA . LEU A 1 74 ? 2.701 -2.673 -8.057 1.00 84.56 74 LEU A CA 1
ATOM 580 C C . LEU A 1 74 ? 2.798 -4.187 -8.312 1.00 84.56 74 LEU A C 1
ATOM 582 O O . LEU A 1 74 ? 3.833 -4.652 -8.788 1.00 84.56 74 LEU A O 1
ATOM 586 N N . ALA A 1 75 ? 1.720 -4.936 -8.063 1.00 84.12 75 ALA A N 1
ATOM 587 C CA . ALA A 1 75 ? 1.645 -6.366 -8.359 1.00 84.12 75 ALA A CA 1
ATOM 588 C C . ALA A 1 75 ? 1.725 -6.657 -9.869 1.00 84.12 75 ALA A C 1
ATOM 590 O O . ALA A 1 75 ? 2.344 -7.639 -10.281 1.00 84.12 75 ALA A O 1
ATOM 591 N N . ASP A 1 76 ? 1.144 -5.801 -10.714 1.00 86.12 76 ASP A N 1
ATOM 592 C CA . ASP A 1 76 ? 1.279 -5.911 -12.170 1.00 86.12 76 ASP A CA 1
ATOM 593 C C . ASP A 1 76 ? 2.726 -5.689 -12.626 1.00 86.12 76 ASP A C 1
ATOM 595 O O . ASP A 1 76 ? 3.233 -6.449 -13.452 1.00 86.12 76 ASP A O 1
ATOM 599 N N . ILE A 1 77 ? 3.430 -4.712 -12.045 1.00 82.19 77 ILE A N 1
ATOM 600 C CA . ILE A 1 77 ? 4.857 -4.492 -12.321 1.00 82.19 77 ILE A CA 1
ATOM 601 C C . ILE A 1 77 ? 5.713 -5.675 -11.861 1.00 82.19 77 ILE A C 1
ATOM 603 O O . ILE A 1 77 ? 6.612 -6.069 -12.603 1.00 82.19 77 ILE A O 1
ATOM 607 N N . GLN A 1 78 ? 5.441 -6.259 -10.687 1.00 77.62 78 GLN A N 1
ATOM 608 C CA . GLN A 1 78 ? 6.119 -7.484 -10.228 1.00 77.62 78 GLN A CA 1
ATOM 609 C C . GLN A 1 78 ? 5.962 -8.606 -11.257 1.00 77.62 78 GLN A C 1
ATOM 611 O O . GLN A 1 78 ? 6.957 -9.147 -11.738 1.00 77.62 78 GLN A O 1
ATOM 616 N N . ARG A 1 79 ? 4.721 -8.875 -11.684 1.00 79.94 79 ARG A N 1
ATOM 617 C CA . ARG A 1 79 ? 4.420 -9.895 -12.699 1.00 79.94 79 ARG A CA 1
ATOM 618 C C . ARG A 1 79 ? 5.122 -9.636 -14.031 1.00 79.94 79 ARG A C 1
ATOM 620 O O . ARG A 1 79 ? 5.579 -10.577 -14.674 1.00 79.94 79 ARG A O 1
ATOM 627 N N . LEU A 1 80 ? 5.187 -8.381 -14.475 1.00 77.56 80 LEU A N 1
ATOM 628 C CA . LEU A 1 80 ? 5.878 -8.011 -15.714 1.00 77.56 80 LEU A CA 1
ATOM 629 C C . LEU A 1 80 ? 7.396 -8.201 -15.594 1.00 77.56 80 LEU A C 1
ATOM 631 O O . LEU A 1 80 ? 8.014 -8.725 -16.517 1.00 77.56 80 LEU A O 1
ATOM 635 N N . ALA A 1 81 ? 7.987 -7.825 -14.458 1.00 73.69 81 ALA A N 1
ATOM 636 C CA . ALA A 1 81 ? 9.415 -7.994 -14.202 1.00 73.69 81 ALA A CA 1
ATOM 637 C C . ALA A 1 81 ? 9.830 -9.475 -14.136 1.00 73.69 81 ALA A C 1
ATOM 639 O O . ALA A 1 81 ? 10.898 -9.829 -14.626 1.00 73.69 81 ALA A O 1
ATOM 640 N N . GLU A 1 82 ? 8.981 -10.346 -13.584 1.00 69.12 82 GLU A N 1
ATOM 641 C CA . GLU A 1 82 ? 9.206 -11.800 -13.554 1.00 69.12 82 GLU A CA 1
ATOM 642 C C . GLU A 1 82 ? 9.116 -12.448 -14.944 1.00 69.12 82 GLU A C 1
ATOM 644 O O . GLU A 1 82 ? 9.816 -13.422 -15.227 1.00 69.12 82 GLU A O 1
ATOM 649 N N . ARG A 1 83 ? 8.262 -11.913 -15.827 1.00 64.69 83 ARG A N 1
ATOM 650 C CA . ARG A 1 83 ? 8.038 -12.445 -17.183 1.00 64.69 83 ARG A CA 1
ATOM 651 C C . ARG A 1 83 ? 9.103 -12.042 -18.200 1.00 64.69 83 ARG A C 1
ATOM 653 O O . ARG A 1 83 ? 9.217 -12.707 -19.224 1.00 64.69 83 ARG A O 1
ATOM 660 N N . GLU A 1 84 ? 9.908 -11.024 -17.908 1.00 56.66 84 GLU A N 1
ATOM 661 C CA . GLU A 1 84 ? 11.045 -10.596 -18.730 1.00 56.66 84 GLU A CA 1
ATOM 662 C C . GLU A 1 84 ? 12.383 -10.958 -18.049 1.00 56.66 84 GLU A C 1
ATOM 664 O O . GLU A 1 84 ? 13.091 -10.069 -17.561 1.00 56.66 84 GLU A O 1
ATOM 669 N N . PRO A 1 85 ? 12.793 -12.246 -18.006 1.00 50.28 85 PRO A N 1
ATOM 670 C CA . PRO A 1 85 ? 14.103 -12.637 -17.504 1.00 50.28 85 PRO A CA 1
ATOM 671 C C . PRO A 1 85 ? 15.171 -12.284 -18.541 1.00 50.28 85 PRO A C 1
ATOM 673 O O . PRO A 1 85 ? 15.708 -13.140 -19.242 1.00 50.28 85 PRO A O 1
ATOM 676 N N . GLY A 1 86 ? 15.482 -10.995 -18.624 1.00 55.84 86 GLY A N 1
ATOM 677 C CA . GLY A 1 86 ? 16.551 -10.467 -19.441 1.00 55.84 86 GLY A CA 1
ATOM 678 C C . GLY A 1 86 ? 16.257 -10.540 -20.934 1.00 55.84 86 GLY A C 1
ATOM 679 O O . GLY A 1 86 ? 16.119 -11.598 -21.547 1.00 55.84 86 GLY A O 1
ATOM 680 N N . ARG A 1 87 ? 16.395 -9.381 -21.567 1.00 50.19 87 ARG A N 1
ATOM 681 C CA . ARG A 1 87 ? 17.032 -9.268 -22.874 1.00 50.19 87 ARG A CA 1
ATOM 682 C C . ARG A 1 87 ? 18.416 -9.941 -22.796 1.00 50.19 87 ARG A C 1
ATOM 684 O O . ARG A 1 87 ? 19.436 -9.286 -22.596 1.00 50.19 87 ARG A O 1
ATOM 691 N N . ARG A 1 88 ? 18.424 -11.275 -22.854 1.00 49.06 88 ARG A N 1
ATOM 692 C CA . ARG A 1 88 ? 19.602 -12.137 -22.893 1.00 49.06 88 ARG A CA 1
ATOM 693 C C . ARG A 1 88 ? 20.394 -11.755 -24.139 1.00 49.06 88 ARG A C 1
ATOM 695 O O . ARG A 1 88 ? 19.817 -11.439 -25.179 1.00 49.06 88 ARG A O 1
ATOM 702 N N . GLY A 1 89 ? 21.710 -11.697 -23.980 1.00 55.69 89 GLY A N 1
ATOM 703 C CA . GLY A 1 89 ? 22.647 -11.114 -24.928 1.00 55.69 89 GLY A CA 1
ATOM 704 C C . GLY A 1 89 ? 22.418 -11.528 -26.380 1.00 55.69 89 GLY A C 1
ATOM 705 O O . GLY A 1 89 ? 22.481 -12.698 -26.730 1.00 55.69 89 GLY A O 1
ATOM 706 N N . ALA A 1 90 ? 22.216 -10.527 -27.229 1.00 55.59 90 ALA A N 1
ATOM 707 C CA . ALA A 1 90 ? 22.336 -10.641 -28.675 1.00 55.59 90 ALA A CA 1
ATOM 708 C C . ALA A 1 90 ? 23.017 -9.374 -29.205 1.00 55.59 90 ALA A C 1
ATOM 710 O O . ALA A 1 90 ? 22.434 -8.555 -29.909 1.00 55.59 90 ALA A O 1
ATOM 711 N N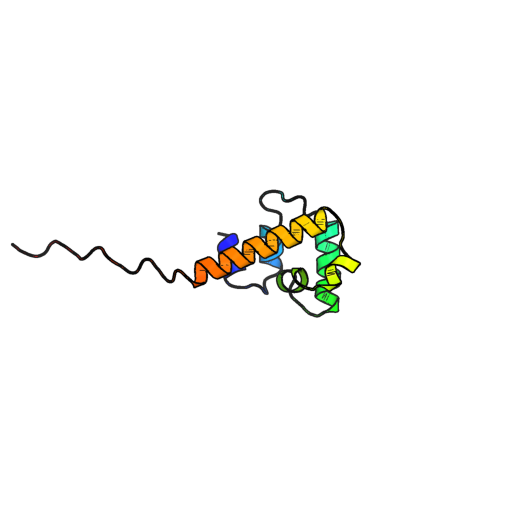 . ARG A 1 91 ? 24.267 -9.176 -28.793 1.00 51.75 91 ARG A N 1
ATOM 712 C CA . ARG A 1 91 ? 25.273 -8.564 -29.660 1.00 51.75 91 ARG A CA 1
ATOM 713 C C . ARG A 1 91 ? 26.466 -9.497 -29.623 1.00 51.75 91 ARG A C 1
ATOM 715 O O . ARG A 1 91 ? 27.325 -9.398 -28.757 1.00 51.75 91 ARG A O 1
ATOM 722 N N . SER A 1 92 ? 26.383 -10.476 -30.517 1.00 53.34 92 SER A N 1
ATOM 723 C CA . SER A 1 92 ? 27.491 -11.296 -30.967 1.00 53.34 92 SER A CA 1
ATOM 724 C C . SER A 1 92 ? 28.675 -10.391 -31.266 1.00 53.34 92 SER A C 1
ATOM 726 O O . SER A 1 92 ? 28.607 -9.502 -32.119 1.00 53.34 92 SER A O 1
ATOM 728 N N . ASP A 1 93 ? 29.725 -10.640 -30.507 1.00 55.19 93 ASP A N 1
ATOM 729 C CA . ASP A 1 93 ? 31.082 -10.209 -30.746 1.00 55.19 93 ASP A CA 1
ATOM 730 C C . ASP A 1 93 ? 31.407 -10.339 -32.243 1.00 55.19 93 ASP A C 1
ATOM 732 O O . ASP A 1 93 ? 31.363 -11.423 -32.822 1.00 55.19 93 ASP A O 1
ATOM 736 N N . SER A 1 94 ? 31.607 -9.203 -32.901 1.00 57.44 94 SER A N 1
ATOM 737 C CA . SER A 1 94 ? 32.035 -9.116 -34.294 1.00 57.44 94 SER A CA 1
ATOM 738 C C . SER A 1 94 ? 33.296 -8.277 -34.305 1.00 57.44 94 SER A C 1
ATOM 740 O O . SER A 1 94 ? 33.224 -7.092 -34.621 1.00 57.44 94 SER A O 1
ATOM 742 N N . ARG A 1 95 ? 34.418 -8.868 -33.875 1.00 57.66 95 ARG A N 1
ATOM 743 C CA . ARG A 1 95 ? 35.791 -8.454 -34.221 1.00 57.66 95 ARG A CA 1
ATOM 744 C C . ARG A 1 95 ? 36.823 -9.405 -33.602 1.00 57.66 95 ARG A C 1
ATOM 746 O O . ARG A 1 95 ? 37.458 -9.101 -32.602 1.00 57.66 95 ARG A O 1
ATOM 753 N N . SER A 1 96 ? 37.042 -10.538 -34.260 1.00 51.28 96 SER A N 1
ATOM 754 C CA . SER A 1 96 ? 38.386 -11.116 -34.353 1.00 51.28 96 SER A CA 1
ATOM 755 C C . SER A 1 96 ? 38.460 -11.955 -35.622 1.00 51.28 96 SER A C 1
ATOM 757 O O . SER A 1 96 ? 37.900 -13.044 -35.711 1.00 51.28 96 SER A O 1
ATOM 759 N N . GLY A 1 97 ? 39.053 -11.366 -36.650 1.00 65.69 97 GLY A N 1
ATOM 760 C CA . GLY A 1 97 ? 39.184 -11.935 -37.977 1.00 65.69 97 GLY A CA 1
ATOM 761 C C . GLY A 1 97 ? 39.864 -10.904 -38.860 1.00 65.69 97 GLY A C 1
ATOM 762 O O . GLY A 1 97 ? 39.196 -9.963 -39.286 1.00 65.69 97 GLY A O 1
ATOM 763 N N . LEU A 1 98 ? 41.155 -11.158 -39.105 1.00 52.28 98 LEU A N 1
ATOM 764 C CA . LEU A 1 9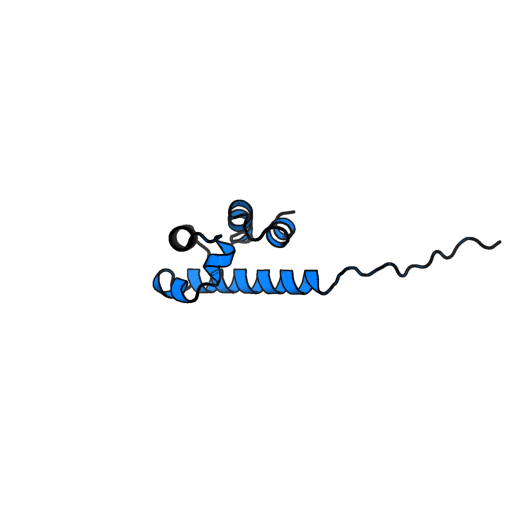8 ? 42.148 -10.404 -39.887 1.00 52.28 98 LEU A CA 1
ATOM 765 C C . LEU A 1 98 ? 42.957 -9.371 -39.094 1.00 52.28 98 LEU A C 1
ATOM 767 O O . LEU A 1 98 ? 42.385 -8.360 -38.633 1.00 52.28 98 LEU A O 1
#

Sequence (98 aa):
MAYLRVLTNPDDDSAFLRIVNTPKREIGPATLQKLGEWAMTRNKSLFTASFDMGLNQTLTGRGYDALTGFTQWLADIQRLAEREPGRRGARSDSRSGL

InterPro domains:
  IPR014017 UvrD-like helicase, C-terminal [PF13361] (1-35)
  IPR014017 UvrD-like helicase, C-terminal [PS51217] (1-98)
  IPR027417 P-loop containing nucleoside triphosphate hydrolase [SSF52540] (1-82)

Organism: Raoultella planticola (NCBI:txid575)

pLDDT: mean 78.13, std 14.58,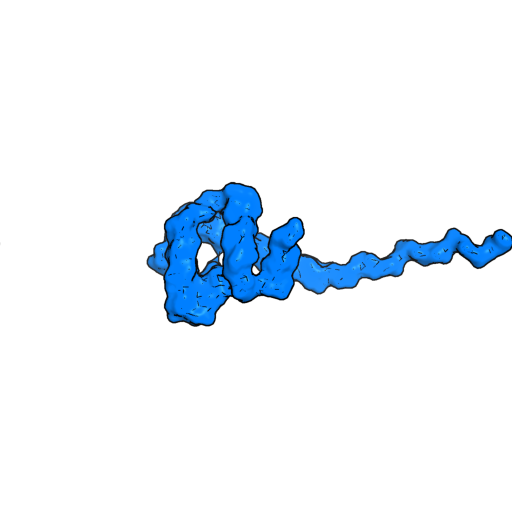 range [48.28, 92.88]

Foldseek 3Di:
DLLVVCLVPVQPLVSCVVVLCVPHQVQDPLLQVLLVVQCVVVVHGSLVSLPDPCSCVRDHDSNNVSSNVVSVVSVVVSVVVVVDPDPPDDPPDDDDDD

Secondary structure (DSSP, 8-state):
--HHHHHH-TT-HHHHHHHHTSS--S--HHHHHHHHHHHHHTT--HHHHTT-GGGGGTS-THHHHHHHHHHHHHHHHHHHHHH---------------

Radius of gyration: 18.7 Å; chains: 1; bounding box: 57×24×53 Å